Protein AF-A0A674PK05-F1 (afdb_monomer)

Solvent-accessible surface area (backbone atoms only — not comparable to full-atom values): 6208 Å² total; per-residue (Å²): 139,59,72,71,60,54,53,53,51,50,49,53,58,58,71,65,53,70,78,90,70,85,91,76,60,65,81,37,78,44,80,50,80,72,83,70,64,84,78,43,76,58,60,53,76,41,68,48,64,53,99,90,58,66,80,42,81,76,46,79,42,55,64,83,44,84,85,57,86,66,84,56,49,75,44,71,37,68,73,78,79,74,83,72,75,77,76,72,83,82,126

Mean predicted aligned error: 13.77 Å

Organism: Takifugu rubripes (NCBI:txid31033)

Foldseek 3Di:
DDVVVVVVVVVVVVVPDDPPDDDDDAQDKDKDDDPPVVVDDQWDWDWDDDPPGDTDTDDIDGPVDPVRPGPIDIDGDHDPPPPPPPPPPPD

pLDDT: mean 71.95, std 15.73, range [37.47, 93.38]

InterPro domains:
  IPR013783 Immunoglobulin-like fold [G3DSA:2.60.40.10] (16-88)
  IPR036179 Immunoglobulin-like domain superfamily [SSF48726] (18-77)

Radius of gyration: 20.19 Å; Cα contacts (8 Å, |Δi|>4): 79; chains: 1; bounding box: 46×42×62 Å

Nearest PDB structures (foldseek):
  7l1d-assembly1_D  TM=8.197E-01  e=1.344E+00  Homo sapiens
  7eg9-assembly1_A  TM=2.194E-01  e=8.711E+00  Homo sapiens

Sequence (91 aa):
MNEQNHISELLRLLSSWRPVSLTRRAGKIASIRCGGINECGYYVLWYQKKESGTFERLLDIDKRDKSNFAPNLLITIKRQKRNIDTQEDYL

Secondary structure (DSSP, 8-state):
--HHHHHHHHHHHHHTS--S-----TT-EEEE--S-TTTS-SEEEEEEE-TTS-EEEEEEEETTSTT-----EEEE-PPP-----------

Structure (mmCIF, N/CA/C/O backbone):
data_AF-A0A674PK05-F1
#
_entry.id   AF-A0A674PK05-F1
#
loop_
_atom_site.group_PDB
_atom_site.id
_atom_site.type_symbol
_atom_site.label_atom_id
_atom_site.label_alt_id
_atom_site.label_comp_id
_atom_site.label_asym_id
_atom_site.label_entity_id
_atom_site.label_seq_id
_atom_site.pdbx_PDB_ins_code
_atom_site.Cartn_x
_atom_site.Cartn_y
_atom_site.Cartn_z
_atom_site.occupancy
_atom_site.B_iso_or_equiv
_atom_site.auth_seq_id
_atom_site.auth_comp_id
_atom_site.auth_asym_id
_atom_site.auth_atom_id
_atom_site.pdbx_PDB_model_num
ATOM 1 N N . MET A 1 1 ? 30.986 30.996 2.158 1.00 47.69 1 MET A N 1
ATOM 2 C CA . MET A 1 1 ? 29.875 30.026 2.047 1.00 47.69 1 MET A CA 1
ATOM 3 C C . MET A 1 1 ? 28.878 30.387 3.138 1.00 47.69 1 MET A C 1
ATOM 5 O O . MET A 1 1 ? 29.299 30.492 4.278 1.00 47.69 1 MET A O 1
ATOM 9 N N . ASN A 1 2 ? 27.651 30.763 2.769 1.00 46.00 2 ASN A N 1
ATOM 10 C CA . ASN A 1 2 ? 26.711 31.504 3.622 1.00 46.00 2 ASN A CA 1
ATOM 11 C C . ASN A 1 2 ? 25.717 30.545 4.306 1.00 46.00 2 ASN A C 1
AT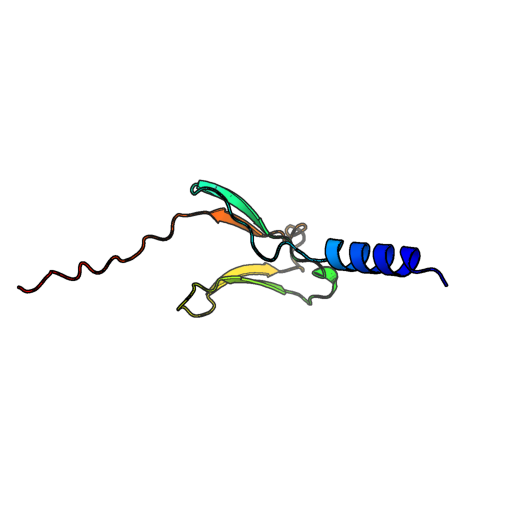OM 13 O O . ASN A 1 2 ? 25.238 29.618 3.654 1.00 46.00 2 ASN A O 1
ATOM 17 N N . GLU A 1 3 ? 25.384 30.765 5.580 1.00 52.34 3 GLU A N 1
ATOM 18 C CA . GLU A 1 3 ? 24.476 29.912 6.375 1.00 52.34 3 GLU A CA 1
ATOM 19 C C . GLU A 1 3 ? 23.095 29.730 5.719 1.00 52.34 3 GLU A C 1
ATOM 21 O O . GLU A 1 3 ? 22.470 28.674 5.828 1.00 52.34 3 GLU A O 1
ATOM 26 N N . GLN A 1 4 ? 22.658 30.715 4.933 1.00 55.72 4 GLN A N 1
ATOM 27 C CA . GLN A 1 4 ? 21.416 30.663 4.153 1.00 55.72 4 GLN A CA 1
ATOM 28 C C . GLN A 1 4 ? 21.403 29.542 3.093 1.00 55.72 4 GLN A C 1
ATOM 30 O O . GLN A 1 4 ? 20.332 29.024 2.778 1.00 55.72 4 GLN A O 1
ATOM 35 N N . ASN A 1 5 ? 22.569 29.099 2.606 1.00 57.00 5 ASN A N 1
ATOM 36 C CA . ASN A 1 5 ? 22.681 27.967 1.676 1.00 57.00 5 ASN A CA 1
ATOM 37 C C . ASN A 1 5 ? 22.551 26.609 2.388 1.00 57.00 5 ASN A C 1
ATOM 39 O O . ASN A 1 5 ? 22.113 25.638 1.783 1.00 57.00 5 ASN A O 1
ATOM 43 N N . HIS A 1 6 ? 22.901 26.529 3.676 1.00 57.56 6 HIS A N 1
ATOM 44 C CA . HIS A 1 6 ? 22.715 25.308 4.468 1.00 57.56 6 HIS A CA 1
ATOM 45 C C . HIS A 1 6 ? 21.251 25.105 4.856 1.00 57.56 6 HIS A C 1
ATOM 47 O O . HIS A 1 6 ? 20.753 23.980 4.836 1.00 57.56 6 HIS A O 1
ATOM 53 N N . ILE A 1 7 ? 20.545 26.194 5.172 1.00 66.25 7 ILE A N 1
ATOM 54 C CA . ILE A 1 7 ? 19.119 26.148 5.509 1.00 66.25 7 ILE A CA 1
ATOM 55 C C . ILE A 1 7 ? 18.287 25.730 4.287 1.00 66.25 7 ILE A C 1
ATOM 57 O O . ILE A 1 7 ? 17.360 24.935 4.428 1.00 66.25 7 ILE A O 1
ATOM 61 N N . SER A 1 8 ? 18.628 26.197 3.081 1.00 70.38 8 SER A N 1
ATOM 62 C CA . SER A 1 8 ? 17.918 25.807 1.854 1.00 70.38 8 SER A CA 1
ATOM 63 C C . SER A 1 8 ? 18.147 24.338 1.466 1.00 70.38 8 SER A C 1
ATOM 65 O O . SER A 1 8 ? 17.196 23.666 1.058 1.00 70.38 8 SER A O 1
ATOM 67 N N . GLU A 1 9 ? 19.357 23.809 1.664 1.00 68.62 9 GLU A N 1
ATOM 68 C CA . GLU A 1 9 ? 19.684 22.390 1.455 1.00 68.62 9 GLU A CA 1
ATOM 69 C C . GLU A 1 9 ? 18.951 21.490 2.468 1.00 68.62 9 GLU A C 1
ATOM 71 O O . GLU A 1 9 ? 18.305 20.512 2.092 1.00 68.62 9 GLU A O 1
ATOM 76 N N . LEU A 1 10 ? 18.951 21.867 3.754 1.00 61.75 10 LEU A N 1
ATOM 77 C CA . LEU A 1 10 ? 18.210 21.162 4.807 1.00 61.75 10 LEU A CA 1
ATOM 78 C C . LEU A 1 10 ? 16.697 21.174 4.556 1.00 61.75 10 LEU A C 1
ATOM 80 O O . LEU A 1 10 ? 16.041 20.148 4.720 1.00 61.75 10 LEU A O 1
ATOM 84 N N . LEU A 1 11 ? 16.133 22.296 4.101 1.00 63.66 11 LEU A N 1
ATOM 85 C CA . LEU A 1 11 ? 14.718 22.383 3.735 1.00 63.66 11 LEU A CA 1
ATOM 86 C C . LEU A 1 11 ? 14.378 21.529 2.502 1.00 63.66 11 LEU A C 1
ATOM 88 O O . LEU A 1 11 ? 13.299 20.937 2.475 1.00 63.66 11 LEU A O 1
ATOM 92 N N . ARG A 1 12 ? 15.278 21.387 1.514 1.00 63.94 12 ARG A N 1
ATOM 93 C CA . ARG A 1 12 ? 15.123 20.424 0.398 1.00 63.94 12 ARG A CA 1
ATOM 94 C C . ARG A 1 12 ? 15.153 18.972 0.877 1.00 63.94 12 ARG A C 1
ATOM 96 O O . ARG A 1 12 ? 14.334 18.168 0.437 1.00 63.94 12 ARG A O 1
ATOM 103 N N . LEU A 1 13 ? 16.051 18.633 1.800 1.00 56.44 13 LEU A N 1
ATOM 104 C CA . LEU A 1 13 ? 16.150 17.286 2.372 1.00 56.44 13 LEU A CA 1
ATOM 105 C C . LEU A 1 13 ? 14.932 16.936 3.247 1.00 56.44 13 LEU A C 1
ATOM 107 O O . LEU A 1 13 ? 14.433 15.812 3.190 1.00 56.44 13 LEU A O 1
ATOM 111 N N . LEU A 1 14 ? 14.392 17.906 3.988 1.00 56.41 14 LEU A N 1
ATOM 112 C CA . LEU A 1 14 ? 13.180 17.744 4.801 1.00 56.41 14 LEU A CA 1
ATOM 113 C C . LEU A 1 14 ? 11.892 17.722 3.962 1.00 56.41 14 LEU A C 1
ATOM 115 O O . LEU A 1 14 ? 10.954 17.008 4.300 1.00 56.41 14 LEU A O 1
ATOM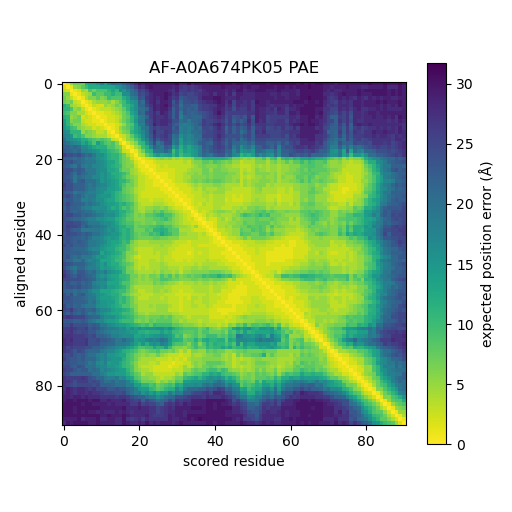 119 N N . SER A 1 15 ? 11.839 18.431 2.832 1.00 56.03 15 SER A N 1
ATOM 120 C CA . SER A 1 15 ? 10.724 18.330 1.870 1.00 56.03 15 SER A CA 1
ATOM 121 C C . SER A 1 15 ? 10.793 17.076 0.983 1.00 56.03 15 SER A C 1
ATOM 123 O O . SER A 1 15 ? 9.798 16.704 0.362 1.00 56.03 15 SER A O 1
ATOM 125 N N . SER A 1 16 ? 11.929 16.368 0.989 1.00 56.94 16 SER A N 1
ATOM 126 C CA . SER A 1 16 ? 12.087 15.017 0.435 1.00 56.94 16 SER A CA 1
ATOM 127 C C . SER A 1 16 ? 11.612 13.907 1.389 1.00 56.94 16 SER A C 1
ATOM 129 O O . SER A 1 16 ? 11.599 12.732 1.002 1.00 56.94 16 SER A O 1
ATOM 131 N N . TRP A 1 17 ? 11.205 14.229 2.623 1.00 48.78 17 TRP A N 1
ATOM 132 C CA . TRP A 1 17 ? 10.608 13.247 3.522 1.00 48.78 17 TRP A CA 1
ATOM 133 C C . TRP A 1 17 ? 9.158 12.971 3.119 1.00 48.78 17 TRP A C 1
ATOM 135 O O . TRP A 1 17 ? 8.258 13.800 3.245 1.00 48.78 17 TRP A O 1
ATOM 145 N N . ARG A 1 18 ? 8.944 11.751 2.619 1.00 59.81 18 ARG A N 1
ATOM 146 C CA . ARG A 1 18 ? 7.628 11.122 2.464 1.00 59.81 18 ARG A CA 1
ATOM 147 C C . ARG A 1 18 ? 6.812 11.345 3.747 1.00 59.81 18 ARG A C 1
ATOM 149 O O . ARG A 1 18 ? 7.391 11.277 4.831 1.00 59.81 18 ARG A O 1
ATOM 156 N N . PRO A 1 19 ? 5.486 11.550 3.674 1.00 52.81 19 PRO A N 1
ATOM 157 C CA . PRO A 1 19 ? 4.687 11.607 4.889 1.00 52.81 19 PRO A CA 1
ATOM 158 C C . PRO A 1 19 ? 4.861 10.286 5.649 1.00 52.81 19 PRO A C 1
ATOM 160 O O . PRO A 1 19 ? 4.495 9.222 5.155 1.00 52.81 19 PRO A O 1
ATOM 163 N N . VAL A 1 20 ? 5.457 10.373 6.840 1.00 66.75 20 VAL A N 1
ATOM 164 C CA . VAL A 1 20 ? 5.734 9.249 7.756 1.00 66.75 20 VAL A CA 1
ATOM 165 C C . VAL A 1 20 ? 4.439 8.569 8.205 1.00 66.75 20 VAL A C 1
ATOM 167 O O . VAL A 1 20 ? 4.438 7.408 8.603 1.00 66.75 20 VAL A O 1
ATOM 170 N N . SER A 1 21 ? 3.312 9.275 8.099 1.00 72.56 21 SER A N 1
ATOM 171 C CA . SER A 1 21 ? 1.983 8.774 8.412 1.00 72.56 21 SER A CA 1
ATOM 172 C C . SER A 1 21 ? 0.921 9.449 7.539 1.00 72.56 21 SER A C 1
ATOM 174 O O . SER A 1 21 ? 1.026 10.620 7.173 1.00 72.56 21 SER A O 1
ATOM 176 N N . LEU A 1 22 ? -0.125 8.696 7.187 1.00 78.00 22 LEU A N 1
ATOM 177 C CA . LEU A 1 22 ? -1.301 9.203 6.482 1.00 78.00 22 LEU A CA 1
ATOM 178 C C . LEU A 1 22 ? -2.550 8.871 7.295 1.00 78.00 22 LEU A C 1
ATOM 180 O O . LEU A 1 22 ? -2.958 7.715 7.379 1.00 78.00 22 LEU A O 1
ATOM 184 N N . THR A 1 23 ?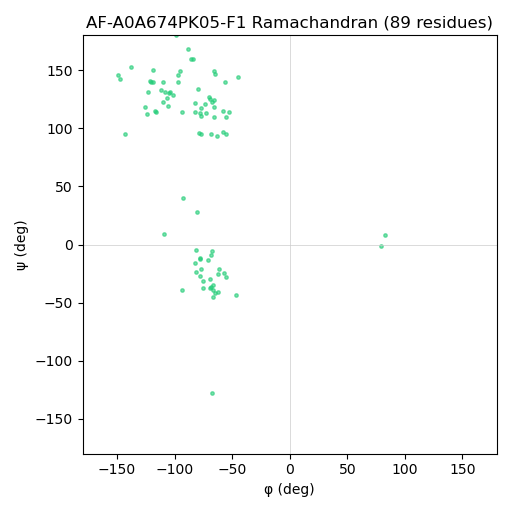 -3.198 9.902 7.831 1.00 83.31 23 THR A N 1
ATOM 185 C CA . THR A 1 23 ? -4.467 9.757 8.552 1.00 83.31 23 THR A CA 1
ATOM 186 C C . THR A 1 23 ? -5.632 10.161 7.652 1.00 83.31 23 THR A C 1
ATOM 188 O O . THR A 1 23 ? -5.652 11.235 7.042 1.00 83.31 23 THR A O 1
ATOM 191 N N . ARG A 1 24 ? -6.639 9.291 7.559 1.00 84.88 24 ARG A N 1
ATOM 192 C CA . ARG A 1 24 ? -7.878 9.522 6.805 1.00 84.88 24 ARG A CA 1
ATOM 193 C C . ARG A 1 24 ? -9.078 9.032 7.607 1.00 84.88 24 ARG A C 1
ATOM 195 O O . ARG A 1 24 ? -8.966 8.124 8.425 1.00 84.88 24 ARG A O 1
ATOM 202 N N . ARG A 1 25 ? -10.243 9.639 7.358 1.00 88.12 25 ARG A N 1
ATOM 203 C CA . ARG A 1 25 ? -11.510 9.195 7.957 1.00 88.12 25 ARG A CA 1
ATOM 204 C C . ARG A 1 25 ? -11.868 7.797 7.448 1.00 88.12 25 ARG A C 1
ATOM 206 O O . ARG A 1 25 ? -11.609 7.477 6.288 1.00 88.12 25 ARG A O 1
ATOM 213 N N . ALA A 1 26 ? -12.510 6.999 8.300 1.00 87.50 26 ALA A N 1
ATOM 214 C CA . ALA A 1 26 ? -13.037 5.699 7.898 1.00 87.50 26 ALA A CA 1
ATOM 215 C C . ALA A 1 26 ? -13.994 5.844 6.699 1.00 87.50 26 ALA A C 1
ATOM 217 O O . ALA A 1 26 ? -14.757 6.807 6.615 1.00 87.50 26 ALA A O 1
ATOM 218 N N . GLY A 1 27 ? -13.919 4.907 5.756 1.00 85.19 27 GLY A N 1
ATOM 219 C CA . GLY A 1 27 ? -14.673 4.928 4.502 1.00 85.19 27 GLY A CA 1
ATOM 220 C C . GLY A 1 27 ? -14.094 5.850 3.425 1.00 85.19 27 GLY A C 1
ATOM 221 O O . GLY A 1 27 ? -14.643 5.910 2.329 1.00 85.19 27 GLY A O 1
ATOM 222 N N . LYS A 1 28 ? -12.995 6.572 3.692 1.00 89.00 28 LYS A N 1
ATOM 223 C CA . LYS A 1 28 ? -12.285 7.352 2.668 1.00 89.00 28 LYS A CA 1
ATOM 224 C C . LYS A 1 28 ? -11.124 6.560 2.074 1.00 89.00 28 LYS A C 1
ATOM 226 O O . LYS A 1 28 ? -10.502 5.734 2.744 1.00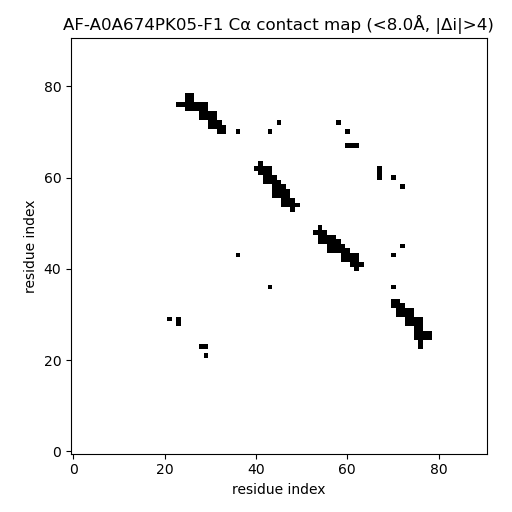 89.00 28 LYS A O 1
ATOM 231 N N . ILE A 1 29 ? -10.837 6.849 0.808 1.00 86.12 29 ILE A N 1
ATOM 232 C CA . ILE A 1 29 ? -9.718 6.260 0.077 1.00 86.12 29 ILE A CA 1
ATOM 233 C C . ILE A 1 29 ? -8.430 6.984 0.475 1.00 86.12 29 ILE A C 1
ATOM 235 O O . ILE A 1 29 ? -8.371 8.217 0.541 1.00 86.12 29 ILE A O 1
ATOM 239 N N . ALA A 1 30 ? -7.399 6.197 0.742 1.00 84.94 30 ALA A N 1
ATOM 240 C CA . ALA A 1 30 ? -6.027 6.636 0.884 1.00 84.94 30 ALA A CA 1
ATOM 241 C C . ALA A 1 30 ? -5.215 6.116 -0.307 1.00 84.94 30 ALA A C 1
ATOM 243 O O . ALA A 1 30 ? -5.398 4.980 -0.745 1.00 84.94 30 ALA A O 1
ATOM 244 N N . SER A 1 31 ? -4.315 6.956 -0.818 1.00 84.56 31 SER A N 1
ATOM 245 C CA . SER A 1 31 ? -3.320 6.555 -1.810 1.00 84.56 31 SER A CA 1
ATOM 246 C C . SER A 1 31 ? -1.956 6.560 -1.147 1.00 84.56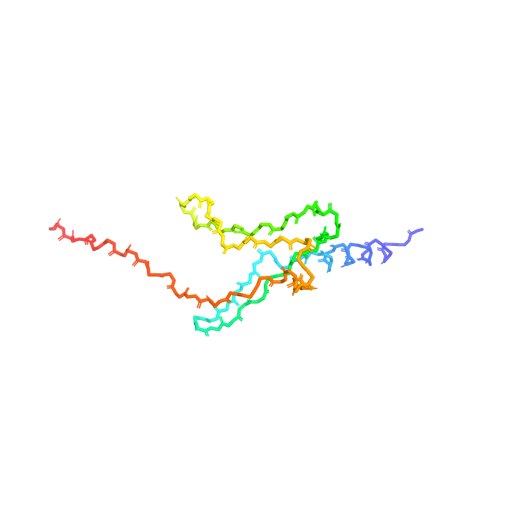 31 SER A C 1
ATOM 248 O O . SER A 1 31 ? -1.533 7.587 -0.612 1.00 84.56 31 SER A O 1
ATOM 250 N N . ILE A 1 32 ? -1.285 5.413 -1.188 1.00 81.56 32 ILE A N 1
ATOM 251 C CA . ILE A 1 32 ? 0.103 5.278 -0.764 1.00 81.56 32 ILE A CA 1
ATOM 252 C C . ILE A 1 32 ? 0.950 5.132 -2.025 1.00 81.56 32 ILE A C 1
ATOM 254 O O . ILE A 1 32 ? 0.679 4.290 -2.882 1.00 81.56 32 ILE A O 1
ATOM 258 N N . ARG A 1 33 ? 1.964 5.989 -2.148 1.00 79.44 33 ARG A N 1
ATOM 259 C CA . ARG A 1 33 ? 2.897 5.982 -3.276 1.00 79.44 33 ARG A CA 1
ATOM 260 C C . ARG A 1 33 ? 4.213 5.362 -2.838 1.00 79.44 33 ARG A C 1
ATOM 262 O O . ARG A 1 33 ? 4.772 5.760 -1.817 1.00 79.44 33 ARG A O 1
ATOM 269 N N . CYS A 1 34 ? 4.717 4.430 -3.636 1.00 76.31 34 CYS A N 1
ATOM 270 C CA . CYS A 1 34 ? 6.069 3.907 -3.506 1.00 76.31 34 CYS A CA 1
ATOM 271 C C . CYS A 1 34 ? 6.922 4.496 -4.638 1.00 76.31 34 CYS A C 1
ATOM 273 O O . CYS A 1 34 ? 6.594 4.326 -5.810 1.00 76.31 34 CYS A O 1
ATOM 275 N N . GLY A 1 35 ? 7.979 5.236 -4.298 1.00 77.69 35 GLY A N 1
ATOM 276 C CA . GLY A 1 35 ? 9.000 5.642 -5.273 1.00 77.69 35 GLY A CA 1
ATOM 277 C C . GLY A 1 35 ? 10.047 4.541 -5.457 1.00 77.69 35 GLY A C 1
ATOM 278 O O . GLY A 1 35 ? 10.195 3.708 -4.567 1.00 77.69 35 GLY A O 1
ATOM 279 N N . GLY A 1 36 ? 10.783 4.555 -6.573 1.00 75.00 36 GLY A N 1
ATO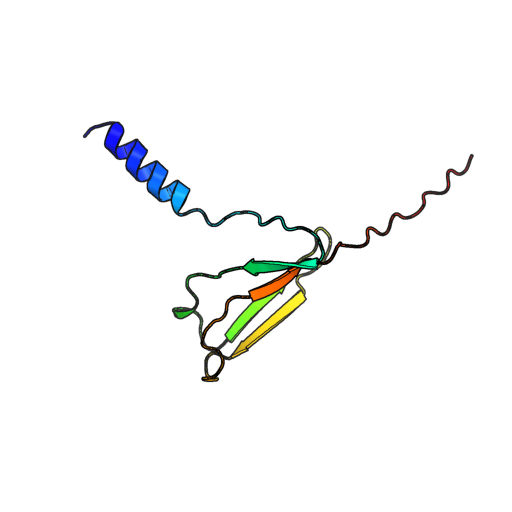M 280 C CA . GLY A 1 36 ? 11.833 3.559 -6.863 1.00 75.00 36 GLY A CA 1
ATOM 281 C C . GLY A 1 36 ? 11.320 2.240 -7.460 1.00 75.00 36 GLY A C 1
ATOM 282 O O . GLY A 1 36 ? 12.081 1.304 -7.651 1.00 75.00 36 GLY A O 1
ATOM 283 N N . ILE A 1 37 ? 10.036 2.162 -7.821 1.00 77.00 37 ILE A N 1
ATOM 284 C CA . ILE A 1 37 ? 9.401 0.967 -8.417 1.00 77.00 37 ILE A CA 1
ATOM 285 C C . ILE A 1 37 ? 10.070 0.477 -9.712 1.00 77.00 37 ILE A C 1
ATOM 287 O O . ILE A 1 37 ? 9.953 -0.697 -10.073 1.00 77.00 37 ILE A O 1
ATOM 291 N N . ASN A 1 38 ? 10.762 1.370 -10.423 1.00 75.56 38 ASN A N 1
ATOM 292 C CA . ASN A 1 38 ? 11.462 1.042 -11.661 1.00 75.56 38 ASN A CA 1
ATOM 293 C C . ASN A 1 38 ? 12.673 0.140 -11.394 1.00 75.56 38 ASN A C 1
ATOM 295 O O . ASN A 1 38 ? 12.978 -0.697 -12.235 1.00 75.56 38 ASN A O 1
ATOM 299 N N . GLU A 1 39 ? 13.286 0.259 -10.214 1.00 80.25 39 GLU A N 1
ATOM 300 C CA . GLU A 1 39 ? 14.444 -0.529 -9.773 1.00 80.25 39 GLU A CA 1
ATOM 301 C C . GLU A 1 39 ? 14.040 -1.905 -9.220 1.00 80.25 39 GLU A C 1
ATOM 303 O O . GLU A 1 39 ? 14.872 -2.801 -9.098 1.00 80.25 39 GLU A O 1
ATOM 308 N N . CYS A 1 40 ? 12.757 -2.111 -8.903 1.00 79.81 40 CYS A N 1
ATOM 309 C CA . CYS A 1 40 ? 12.248 -3.428 -8.526 1.00 79.81 40 CYS A CA 1
ATOM 310 C C . CYS A 1 40 ? 12.331 -4.397 -9.716 1.00 79.81 40 CYS A C 1
ATOM 312 O O . CYS A 1 40 ? 12.161 -3.981 -10.862 1.00 79.81 40 CYS A O 1
ATOM 314 N N . GLY A 1 41 ? 12.520 -5.692 -9.448 1.00 83.88 41 GLY A N 1
ATOM 315 C CA . GLY A 1 41 ? 12.526 -6.744 -10.473 1.00 83.88 41 GLY A CA 1
ATOM 316 C C . GLY A 1 41 ? 11.150 -6.961 -11.120 1.00 83.88 41 GLY A C 1
ATOM 317 O O . GLY A 1 41 ? 10.506 -6.030 -11.601 1.00 83.88 41 GLY A O 1
ATOM 318 N N . TYR A 1 42 ? 10.675 -8.206 -11.143 1.00 86.38 42 TYR A N 1
ATOM 319 C CA . TYR A 1 42 ? 9.390 -8.530 -11.778 1.00 86.38 42 TYR A CA 1
ATOM 320 C C . TYR A 1 42 ? 8.172 -8.237 -10.906 1.00 86.38 42 TYR A C 1
ATOM 322 O O . TYR A 1 42 ? 7.096 -8.016 -11.446 1.00 86.38 42 TYR A O 1
ATOM 330 N N . TYR A 1 43 ? 8.331 -8.195 -9.585 1.00 86.25 43 TYR A N 1
ATOM 331 C CA . TYR A 1 43 ? 7.208 -8.079 -8.659 1.00 86.25 43 TYR A C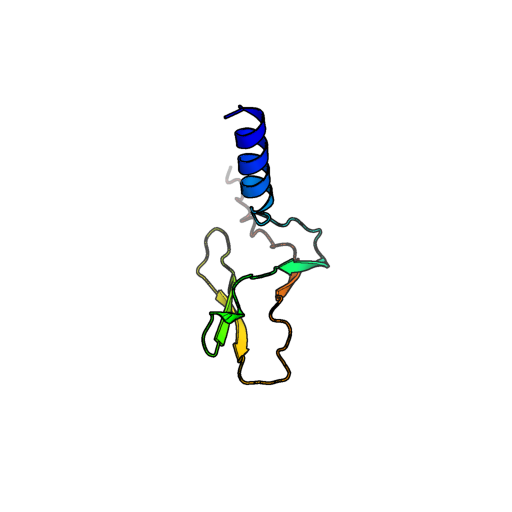A 1
ATOM 332 C C . TYR A 1 43 ? 7.326 -6.847 -7.770 1.00 86.25 43 TYR A C 1
ATOM 334 O O . TYR A 1 43 ? 8.411 -6.514 -7.286 1.00 86.25 43 TYR A O 1
ATOM 342 N N . VAL A 1 44 ? 6.188 -6.197 -7.531 1.00 86.56 44 VAL A N 1
ATOM 343 C CA . VAL A 1 44 ? 6.019 -5.178 -6.491 1.00 86.56 44 VAL A CA 1
ATOM 344 C C . VAL A 1 44 ? 4.985 -5.696 -5.503 1.00 86.56 44 VAL A C 1
ATOM 346 O O . VAL A 1 44 ? 3.820 -5.885 -5.848 1.00 86.56 44 VAL A O 1
ATOM 349 N N . LEU A 1 45 ? 5.423 -5.930 -4.269 1.00 87.44 45 LEU A N 1
ATOM 350 C CA . LEU A 1 45 ? 4.595 -6.500 -3.214 1.00 87.44 45 LEU A CA 1
ATOM 351 C C . LEU A 1 45 ? 4.263 -5.430 -2.176 1.00 87.44 45 LEU A C 1
ATOM 353 O O . LEU A 1 45 ? 5.153 -4.738 -1.679 1.00 87.44 45 LEU A O 1
ATOM 357 N N . TRP A 1 46 ? 2.988 -5.324 -1.816 1.00 88.75 46 TRP A N 1
ATOM 358 C CA . TRP A 1 46 ? 2.539 -4.483 -0.711 1.00 88.75 46 TRP A CA 1
ATOM 359 C C . TRP A 1 46 ? 2.193 -5.343 0.491 1.00 88.75 46 TRP A C 1
ATOM 361 O O . TRP A 1 46 ? 1.408 -6.284 0.381 1.00 88.75 46 TRP A O 1
ATOM 371 N N . TYR A 1 47 ? 2.726 -4.970 1.649 1.00 90.00 47 TYR A N 1
ATOM 372 C CA . TYR A 1 47 ? 2.428 -5.614 2.920 1.00 90.00 47 TYR A CA 1
ATOM 373 C C . TYR A 1 47 ? 1.802 -4.623 3.895 1.00 90.00 47 TYR A C 1
ATOM 375 O O . TYR A 1 47 ? 2.106 -3.430 3.877 1.00 90.00 47 TYR A O 1
ATOM 383 N N . GLN A 1 48 ? 0.955 -5.133 4.779 1.00 88.81 48 GLN A N 1
ATOM 384 C CA . GLN A 1 48 ? 0.439 -4.414 5.933 1.00 88.81 48 GLN A CA 1
ATOM 385 C C . GLN A 1 48 ? 0.863 -5.127 7.205 1.00 88.81 48 GLN A C 1
ATOM 387 O O . GLN A 1 48 ? 0.804 -6.346 7.297 1.00 88.81 48 GLN A O 1
ATOM 392 N N . LYS A 1 49 ? 1.235 -4.342 8.212 1.00 88.25 49 LYS A N 1
ATOM 393 C CA . LYS A 1 49 ? 1.412 -4.809 9.581 1.00 88.25 49 LYS A CA 1
ATOM 394 C C . LYS A 1 49 ? 0.509 -3.987 10.490 1.00 88.25 49 LYS A C 1
ATOM 396 O O . LYS A 1 49 ? 0.486 -2.761 10.402 1.00 88.25 49 LYS A O 1
ATOM 401 N N . LYS A 1 50 ? -0.251 -4.672 11.340 1.00 87.12 50 LYS A N 1
ATOM 402 C CA . LYS A 1 50 ? -0.972 -4.055 12.463 1.00 87.12 50 LYS A CA 1
ATOM 403 C C . LYS A 1 50 ? -0.026 -3.959 13.660 1.00 87.12 50 LYS A C 1
ATOM 405 O O . LYS A 1 50 ? 0.948 -4.701 13.718 1.00 87.12 50 LYS A O 1
ATOM 410 N N . GLU A 1 51 ? -0.324 -3.079 14.609 1.00 83.31 51 GLU A N 1
ATOM 411 C CA . GLU A 1 51 ? 0.555 -2.726 15.739 1.00 83.31 51 GLU A CA 1
ATOM 412 C C . GLU A 1 51 ? 1.183 -3.943 16.453 1.00 83.31 51 GLU A C 1
ATOM 414 O O . GLU A 1 51 ? 2.394 -3.975 16.652 1.00 83.31 51 GLU A O 1
ATOM 419 N N . SER A 1 52 ? 0.397 -4.995 16.706 1.00 83.31 52 SER A N 1
ATOM 420 C CA . SER A 1 52 ? 0.835 -6.253 17.336 1.00 83.31 52 SER A CA 1
ATOM 421 C C . SER A 1 52 ? 0.875 -7.474 16.398 1.00 83.31 52 SER A C 1
ATOM 423 O O . SER A 1 52 ? 1.042 -8.599 16.859 1.00 83.31 52 SER A O 1
ATOM 425 N N . GLY A 1 53 ? 0.693 -7.287 15.088 1.00 87.06 53 GLY A N 1
ATOM 426 C CA . GLY A 1 53 ? 0.555 -8.384 14.121 1.00 87.06 53 GLY A CA 1
ATOM 427 C C . GLY A 1 53 ? 1.834 -8.733 13.355 1.00 87.06 53 GLY A C 1
ATOM 428 O O . GLY A 1 53 ? 2.877 -8.093 13.495 1.00 87.06 53 GLY A O 1
ATOM 429 N N . THR A 1 54 ? 1.729 -9.726 12.473 1.00 93.38 54 THR A N 1
ATOM 430 C CA . THR A 1 54 ? 2.739 -10.030 11.448 1.00 93.38 54 THR A CA 1
ATOM 431 C C . THR A 1 54 ? 2.477 -9.236 10.169 1.00 93.38 54 THR A C 1
ATOM 433 O O . THR A 1 54 ? 1.421 -8.623 10.001 1.00 93.38 54 THR A O 1
ATOM 436 N N . PHE A 1 55 ? 3.448 -9.225 9.256 1.00 92.62 55 PHE A N 1
ATOM 437 C CA . PHE A 1 55 ? 3.223 -8.687 7.918 1.00 92.62 55 PHE A CA 1
ATOM 438 C C . PHE A 1 55 ? 2.289 -9.608 7.128 1.00 92.62 55 PHE A C 1
ATOM 440 O O . PHE A 1 55 ? 2.550 -10.800 6.988 1.00 92.62 55 PHE A O 1
ATOM 447 N N . GLU A 1 56 ? 1.226 -9.036 6.578 1.00 91.88 56 GLU A N 1
ATOM 448 C CA . GLU A 1 56 ? 0.275 -9.686 5.681 1.00 91.88 56 GLU A CA 1
ATOM 449 C C . GLU A 1 56 ? 0.418 -9.074 4.284 1.00 91.88 56 GLU A C 1
ATOM 451 O O . GLU A 1 56 ? 0.478 -7.850 4.144 1.00 91.88 56 GLU A O 1
ATOM 456 N N . ARG A 1 57 ? 0.491 -9.905 3.237 1.00 91.19 57 ARG A N 1
ATOM 457 C CA . ARG A 1 57 ? 0.548 -9.420 1.850 1.00 91.19 57 ARG A CA 1
ATOM 458 C C . ARG A 1 57 ? -0.833 -8.908 1.441 1.00 91.19 57 ARG A C 1
ATOM 460 O O . ARG A 1 57 ? -1.793 -9.671 1.444 1.00 91.19 57 ARG A O 1
ATOM 467 N N . LEU A 1 58 ? -0.916 -7.634 1.068 1.00 89.38 58 LEU A N 1
ATOM 468 C CA . LEU A 1 58 ? -2.141 -6.983 0.598 1.00 89.38 58 LEU A CA 1
ATOM 469 C C . LEU A 1 58 ? -2.294 -7.013 -0.921 1.00 89.38 58 LEU A C 1
ATOM 471 O O . LEU A 1 58 ? -3.410 -7.138 -1.416 1.00 89.38 58 LEU A O 1
ATOM 475 N N . LEU A 1 59 ? -1.193 -6.832 -1.652 1.00 87.94 59 LEU A N 1
ATOM 476 C CA . LEU A 1 59 ? -1.211 -6.740 -3.109 1.00 87.94 59 LEU A CA 1
ATOM 477 C C . LEU A 1 59 ? 0.077 -7.314 -3.694 1.00 87.94 59 LEU A C 1
ATOM 479 O O . LEU A 1 59 ? 1.160 -7.126 -3.136 1.00 87.94 59 LEU A O 1
ATOM 483 N N . ASP A 1 60 ? -0.072 -7.991 -4.824 1.00 88.25 60 ASP A N 1
ATOM 484 C CA . ASP A 1 60 ? 1.003 -8.546 -5.636 1.00 88.25 60 ASP A CA 1
ATOM 485 C C . ASP A 1 60 ? 0.837 -8.011 -7.059 1.00 88.25 60 ASP A C 1
ATOM 487 O O . ASP A 1 60 ? -0.219 -8.189 -7.669 1.00 88.25 60 ASP A O 1
ATOM 491 N N . ILE A 1 61 ? 1.834 -7.275 -7.542 1.00 86.56 61 ILE A N 1
ATOM 492 C CA . ILE A 1 61 ? 1.821 -6.660 -8.866 1.00 86.56 61 ILE A CA 1
ATOM 493 C C . ILE A 1 61 ? 2.944 -7.282 -9.687 1.00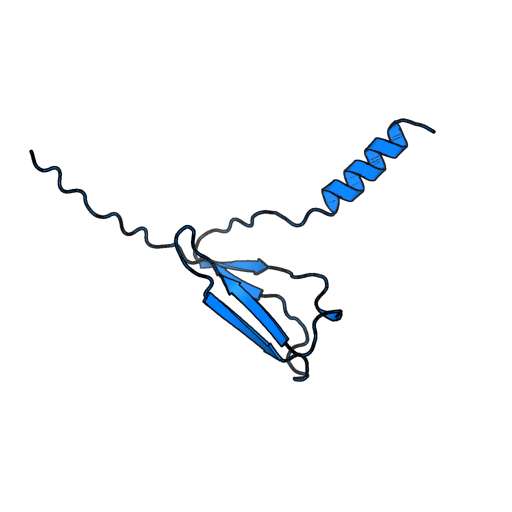 86.56 61 ILE A C 1
ATOM 495 O O . ILE A 1 61 ? 4.120 -7.039 -9.405 1.00 86.56 61 ILE A O 1
ATOM 499 N N . ASP A 1 62 ? 2.583 -8.020 -10.737 1.00 87.44 62 ASP A N 1
ATOM 500 C CA . ASP A 1 62 ? 3.530 -8.474 -11.756 1.00 87.44 62 ASP A CA 1
ATOM 501 C C . ASP A 1 62 ? 3.760 -7.352 -12.775 1.00 87.44 62 ASP A C 1
ATOM 503 O O . ASP A 1 62 ? 2.857 -6.957 -13.515 1.00 87.44 62 ASP A O 1
ATOM 507 N N . LYS A 1 63 ? 4.983 -6.822 -12.815 1.00 82.38 63 LYS A N 1
ATOM 508 C CA . LYS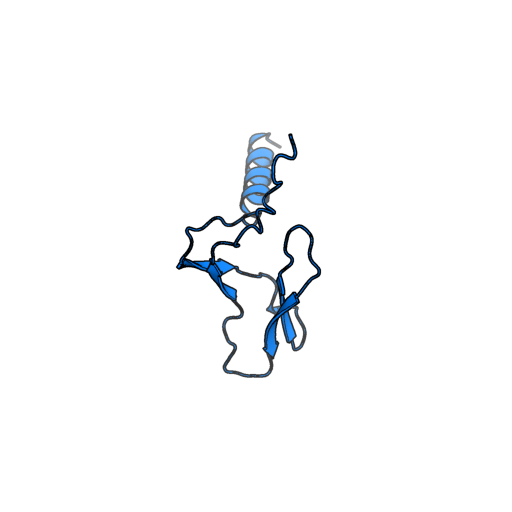 A 1 63 ? 5.401 -5.752 -13.731 1.00 82.38 63 LYS A CA 1
ATOM 509 C C . LYS A 1 63 ? 5.515 -6.213 -15.184 1.00 82.38 63 LYS A C 1
ATOM 511 O O . LYS A 1 63 ? 5.648 -5.372 -16.069 1.00 82.38 63 LYS A O 1
ATOM 516 N N . ARG A 1 64 ? 5.514 -7.522 -15.451 1.00 84.38 64 ARG A N 1
ATOM 517 C CA . ARG A 1 64 ? 5.510 -8.057 -16.823 1.00 84.38 64 ARG A CA 1
ATOM 518 C C . ARG A 1 64 ? 4.129 -7.957 -17.457 1.00 84.38 64 ARG A C 1
ATOM 520 O O . ARG A 1 64 ? 4.025 -7.958 -18.683 1.00 84.38 64 ARG A O 1
ATOM 527 N N . ASP A 1 65 ? 3.090 -7.848 -16.634 1.00 82.75 65 ASP A N 1
ATOM 528 C CA . ASP A 1 65 ? 1.742 -7.589 -17.103 1.00 82.75 65 ASP A CA 1
ATOM 529 C C . ASP A 1 65 ? 1.586 -6.106 -17.461 1.00 82.75 65 ASP A C 1
ATOM 531 O O . ASP A 1 65 ? 1.706 -5.200 -16.629 1.00 82.75 65 ASP A O 1
ATOM 535 N N . LYS A 1 66 ? 1.311 -5.864 -18.743 1.00 69.62 66 LYS A N 1
ATOM 536 C CA . LYS A 1 66 ? 1.175 -4.525 -19.311 1.00 69.62 66 LYS A CA 1
ATOM 537 C C . LYS A 1 66 ? -0.072 -3.796 -18.809 1.00 69.62 66 LYS A C 1
ATOM 539 O O . LYS A 1 66 ? -0.182 -2.615 -19.080 1.00 69.62 66 LYS A O 1
ATOM 544 N N . SER A 1 67 ? -1.009 -4.405 -18.082 1.00 73.56 67 SER A N 1
ATOM 545 C CA . SER A 1 67 ? -2.100 -3.626 -17.467 1.00 73.56 67 SER A CA 1
ATOM 546 C C . SER A 1 67 ? -1.683 -2.881 -16.191 1.00 73.56 67 SER A C 1
ATOM 548 O O . SER A 1 67 ? -2.402 -1.991 -15.739 1.00 73.56 67 SER A O 1
ATOM 550 N N . ASN A 1 68 ? -0.513 -3.179 -15.615 1.00 66.88 68 ASN A N 1
ATOM 551 C CA . ASN A 1 68 ? -0.115 -2.726 -14.276 1.00 66.88 68 ASN A CA 1
ATOM 552 C C . ASN A 1 68 ? 0.687 -1.407 -14.255 1.00 66.88 68 ASN A C 1
ATOM 554 O O . ASN A 1 68 ? 1.625 -1.240 -13.474 1.00 66.88 68 ASN A O 1
ATOM 558 N N . PHE A 1 69 ? 0.306 -0.433 -15.087 1.00 60.09 69 PHE A N 1
ATOM 559 C CA . PHE A 1 69 ? 1.063 0.811 -15.315 1.00 60.09 69 PHE A CA 1
ATOM 560 C C . PHE A 1 69 ? 1.146 1.792 -14.126 1.00 60.09 69 PHE A C 1
ATOM 562 O O . PHE A 1 69 ? 1.871 2.783 -14.206 1.00 60.09 69 PHE A O 1
ATOM 569 N N . ALA A 1 70 ? 0.454 1.547 -13.009 1.00 65.94 70 ALA A N 1
ATOM 570 C CA . ALA A 1 70 ? 0.503 2.425 -11.839 1.00 65.94 70 ALA A CA 1
ATOM 571 C C . ALA A 1 70 ? 0.446 1.626 -10.525 1.00 65.94 70 ALA A C 1
ATOM 573 O O . ALA A 1 70 ? -0.645 1.356 -10.026 1.00 65.94 70 ALA A O 1
ATOM 574 N N . PRO A 1 71 ? 1.587 1.297 -9.890 1.00 67.88 71 PRO A N 1
ATOM 575 C CA . PRO A 1 71 ? 1.616 0.462 -8.686 1.00 67.88 71 PRO A CA 1
ATOM 576 C C . PRO A 1 71 ? 1.279 1.240 -7.405 1.00 67.88 71 PRO A C 1
ATOM 578 O O . PRO A 1 71 ? 1.746 0.899 -6.318 1.00 67.88 71 PRO A O 1
ATOM 581 N N . ASN A 1 72 ? 0.490 2.311 -7.518 1.00 73.69 72 ASN A N 1
ATOM 582 C CA . ASN A 1 72 ? -0.008 3.023 -6.352 1.00 73.69 72 ASN A CA 1
ATOM 583 C C . ASN A 1 72 ? -1.021 2.135 -5.640 1.00 73.69 72 ASN A C 1
ATOM 585 O O . ASN A 1 72 ? -2.021 1.727 -6.231 1.00 73.69 72 ASN A O 1
ATOM 589 N N . LEU A 1 73 ? -0.804 1.899 -4.351 1.00 73.88 73 LEU A N 1
ATOM 590 C CA . LEU A 1 73 ? -1.785 1.195 -3.549 1.00 73.88 73 LEU A CA 1
ATOM 591 C C . LEU A 1 73 ? -2.912 2.164 -3.180 1.00 73.88 73 LEU A C 1
ATOM 593 O O . LEU A 1 73 ? -2.719 3.124 -2.425 1.00 73.88 73 LEU A O 1
ATOM 597 N N . LEU A 1 74 ? -4.098 1.903 -3.726 1.00 79.19 74 LEU A N 1
ATOM 598 C CA . LEU A 1 74 ? -5.347 2.529 -3.307 1.00 79.19 74 LEU A CA 1
ATOM 599 C C . LEU A 1 74 ? -6.018 1.622 -2.278 1.00 79.19 74 LEU A C 1
ATOM 601 O O . LEU A 1 74 ? -6.446 0.518 -2.602 1.00 79.19 74 LEU A O 1
ATOM 605 N N . ILE A 1 75 ? -6.123 2.089 -1.034 1.00 81.00 75 ILE A N 1
ATOM 606 C CA . ILE A 1 75 ? -6.802 1.358 0.042 1.00 81.00 75 ILE A CA 1
ATOM 607 C C . ILE A 1 75 ? -7.954 2.177 0.603 1.00 81.00 75 ILE A C 1
ATOM 609 O O . ILE A 1 75 ? -7.852 3.385 0.816 1.00 81.00 75 ILE A O 1
ATOM 613 N N . THR A 1 76 ? -9.065 1.503 0.888 1.00 80.88 76 THR A N 1
ATOM 614 C CA . THR A 1 76 ? -10.140 2.098 1.685 1.00 80.88 76 THR A CA 1
ATOM 615 C C . THR A 1 76 ? -9.783 1.963 3.155 1.00 80.88 76 THR A C 1
ATOM 617 O O . THR A 1 76 ? -9.614 0.850 3.655 1.00 80.88 76 THR A O 1
ATOM 620 N N . ILE A 1 77 ? -9.699 3.085 3.867 1.00 78.50 77 ILE A N 1
ATOM 621 C CA . ILE A 1 77 ? -9.427 3.063 5.302 1.00 78.50 77 ILE A CA 1
ATOM 622 C C . ILE A 1 77 ? -10.668 2.563 6.028 1.00 78.50 77 ILE A C 1
ATOM 624 O O . ILE A 1 77 ? -11.709 3.222 6.046 1.00 78.50 77 ILE A O 1
ATOM 628 N N . LYS A 1 78 ? -10.563 1.385 6.638 1.00 78.06 78 LYS A N 1
ATOM 629 C CA . LYS A 1 78 ? -11.593 0.845 7.525 1.00 78.06 78 LYS A CA 1
ATOM 630 C C . LYS A 1 78 ? -11.226 1.157 8.968 1.00 78.06 78 LYS A C 1
ATOM 632 O O . LYS A 1 78 ? -10.054 1.187 9.333 1.00 78.06 78 LYS A O 1
ATOM 637 N N . ARG A 1 79 ? -12.242 1.395 9.798 1.00 69.19 79 ARG A N 1
ATOM 638 C CA . ARG A 1 79 ? -12.037 1.528 11.240 1.00 69.19 79 ARG A CA 1
ATOM 639 C C . ARG A 1 79 ? -11.610 0.160 11.763 1.00 69.19 79 ARG A C 1
ATOM 641 O O . ARG A 1 79 ? -12.335 -0.814 11.570 1.00 69.19 79 ARG A O 1
ATOM 648 N N . GLN A 1 80 ? -10.447 0.083 12.400 1.00 64.75 80 GLN A N 1
ATOM 649 C CA . GLN A 1 80 ? -10.072 -1.124 13.123 1.00 64.75 80 GLN A CA 1
ATOM 650 C C . GLN A 1 80 ? -11.040 -1.267 14.301 1.00 64.75 80 GLN A C 1
ATOM 652 O O . GLN A 1 80 ? -11.144 -0.369 15.141 1.00 64.75 80 GLN A O 1
ATOM 657 N N . LYS A 1 81 ? -11.805 -2.362 14.327 1.00 57.69 81 LYS A N 1
ATOM 658 C CA . LYS A 1 81 ? -12.613 -2.729 15.491 1.00 57.69 81 LYS A CA 1
ATOM 659 C C . LYS A 1 81 ? -11.605 -3.057 16.592 1.00 57.69 81 LYS A C 1
ATOM 661 O O . LYS A 1 81 ? -10.852 -4.016 16.454 1.00 57.69 81 LYS A O 1
ATOM 666 N N . ARG A 1 82 ? -11.505 -2.209 17.618 1.00 54.56 82 ARG A N 1
ATOM 667 C CA . ARG A 1 82 ? -10.793 -2.596 18.837 1.00 54.56 82 ARG A CA 1
ATOM 668 C C . ARG A 1 82 ? -11.606 -3.733 19.443 1.00 54.56 82 ARG A C 1
ATOM 670 O O . ARG A 1 82 ? -12.807 -3.551 19.642 1.00 54.56 82 ARG A O 1
ATOM 677 N N . ASN A 1 83 ? -10.976 -4.882 19.674 1.00 44.62 83 ASN A N 1
ATOM 678 C CA . ASN A 1 83 ? -11.492 -5.810 20.667 1.00 44.62 83 ASN A CA 1
ATOM 679 C C . ASN A 1 83 ? -11.264 -5.084 21.990 1.00 44.62 83 ASN A C 1
ATOM 681 O O . ASN A 1 83 ? -10.139 -4.990 22.469 1.00 44.62 83 ASN A O 1
ATOM 685 N N . ILE A 1 84 ? -12.290 -4.381 22.457 1.00 48.53 84 ILE A N 1
ATOM 686 C CA . ILE A 1 84 ? -12.337 -4.002 23.856 1.00 48.53 84 ILE A CA 1
ATOM 687 C C . ILE A 1 84 ? -12.755 -5.308 24.502 1.00 48.53 84 ILE A C 1
ATOM 689 O O . ILE A 1 84 ? -13.935 -5.648 24.464 1.00 48.53 84 ILE A O 1
ATOM 693 N N . ASP A 1 85 ? -11.775 -6.079 24.968 1.00 46.44 85 ASP A N 1
ATOM 694 C CA . ASP A 1 85 ? -12.063 -7.077 25.980 1.00 46.44 85 ASP A CA 1
ATOM 695 C C . ASP A 1 85 ? -12.712 -6.280 27.110 1.00 46.44 85 ASP A C 1
ATOM 697 O O . ASP A 1 85 ? -12.107 -5.379 27.696 1.00 46.44 85 ASP A O 1
ATOM 701 N N . THR A 1 86 ? -14.010 -6.492 27.296 1.00 40.47 86 THR A N 1
ATOM 702 C CA . THR A 1 86 ? -14.714 -6.074 28.494 1.00 40.47 86 THR A CA 1
ATOM 703 C C . THR A 1 86 ? -13.996 -6.759 29.640 1.00 40.47 86 THR A C 1
ATOM 705 O O . THR A 1 86 ? -14.216 -7.938 29.902 1.00 40.47 86 THR A O 1
ATOM 708 N N . GLN A 1 87 ? -13.082 -6.033 30.276 1.00 37.69 87 GLN A N 1
ATOM 709 C CA . GLN A 1 87 ? -12.700 -6.322 31.638 1.00 37.69 87 GLN A CA 1
ATOM 710 C C . GLN A 1 87 ? -13.977 -6.087 32.443 1.00 37.69 87 GLN A C 1
ATOM 712 O O . GLN A 1 87 ? -14.345 -4.952 32.728 1.00 37.69 87 GLN A O 1
ATOM 717 N N . GLU A 1 88 ? -14.736 -7.166 32.640 1.00 39.62 88 GLU A N 1
ATOM 718 C CA . GLU A 1 88 ? -15.725 -7.231 33.702 1.00 39.62 88 GLU A CA 1
ATOM 719 C C . GLU A 1 88 ? -14.978 -6.852 34.979 1.00 39.62 88 GLU A C 1
ATOM 721 O O . GLU A 1 88 ? -14.030 -7.532 35.382 1.00 39.62 88 GLU A O 1
ATOM 726 N N . ASP A 1 89 ? -15.362 -5.716 35.552 1.00 39.38 89 ASP A N 1
ATOM 727 C CA . ASP A 1 89 ? -15.057 -5.366 36.927 1.00 39.38 89 ASP A CA 1
ATOM 728 C C . ASP A 1 89 ? -15.585 -6.507 37.812 1.00 39.38 89 ASP A C 1
ATOM 730 O O . ASP A 1 89 ? -16.768 -6.569 38.148 1.00 39.38 89 ASP A O 1
ATOM 734 N N . TYR A 1 90 ? -14.715 -7.459 38.150 1.00 37.47 90 TYR A N 1
ATOM 735 C CA . TYR A 1 90 ? -14.954 -8.368 39.259 1.00 37.47 90 TYR A CA 1
ATOM 736 C C . TYR A 1 90 ? -14.633 -7.613 40.552 1.00 37.47 90 TYR A C 1
ATOM 738 O O . TYR A 1 90 ? -13.480 -7.592 40.975 1.00 37.47 90 TYR A O 1
ATOM 746 N N . LEU A 1 91 ? -15.712 -7.067 41.131 1.00 41.22 91 LEU A N 1
ATOM 747 C CA . LEU A 1 91 ? -15.936 -6.641 42.526 1.00 41.22 91 LEU A CA 1
ATOM 748 C C . LEU A 1 91 ? -15.141 -5.441 43.067 1.00 41.22 91 LEU A C 1
ATOM 750 O O . LEU A 1 91 ? -13.910 -5.534 43.251 1.00 41.22 91 LEU A O 1
#